Protein AF-A0A946AP86-F1 (afdb_monomer_lite)

Radius of gyration: 28.2 Å; chains: 1; bounding box: 81×86×47 Å

Foldseek 3Di:
DDDDDDDDPDPDDDPDPDDDDDPDPDPPDDPDDDDDDDPQPWKKKKKWAKPPPPDPPCLQVLLQVLLCPDPFWPHKHADPVRRMIITIGHCVRDPPVVSQVSSCVSDVRMDIGDIDMDGPDDDDDDDDDDDPDDDDDDDDD

Sequence (141 aa):
MKTFALPLLSILFVTACVQQPNPEVKEVGIPSLTTELPVSENITEASFSISGMMCKMGCAATIEKNLSKLEGVQKASVDFETARATVFFDPTILQTESLVEAVKKTGDDYKVSGMKTQATAEKSCCEKEGCKAEKCKNKKG

Structure (mmCIF, N/CA/C/O backbone):
data_AF-A0A946AP86-F1
#
_entry.id   AF-A0A946AP86-F1
#
loop_
_atom_site.group_PDB
_atom_site.id
_atom_site.type_symbol
_atom_site.label_atom_id
_atom_site.label_alt_id
_atom_site.label_comp_id
_atom_site.label_asym_id
_atom_site.label_entity_id
_atom_site.label_seq_id
_atom_site.pdbx_PDB_ins_code
_atom_site.Cartn_x
_atom_site.Cartn_y
_atom_site.Cartn_z
_atom_site.occupancy
_atom_site.B_iso_or_equiv
_atom_site.auth_seq_id
_atom_site.auth_comp_id
_atom_site.auth_asym_id
_atom_site.auth_atom_id
_atom_site.pdbx_PDB_model_num
ATOM 1 N N . MET A 1 1 ? 69.278 15.416 -26.637 1.00 40.78 1 MET A N 1
ATOM 2 C CA . MET A 1 1 ? 69.670 16.619 -25.869 1.00 40.78 1 MET A CA 1
ATOM 3 C C . MET A 1 1 ? 68.408 17.484 -25.838 1.00 40.78 1 MET A C 1
ATOM 5 O O . MET A 1 1 ? 68.017 17.949 -26.892 1.00 40.78 1 MET A O 1
ATOM 9 N N . LYS A 1 2 ? 67.501 17.285 -24.864 1.00 42.38 2 LYS A N 1
ATOM 10 C CA . LYS A 1 2 ? 67.399 18.054 -23.597 1.00 42.38 2 LYS A CA 1
ATOM 11 C C . LYS A 1 2 ? 67.316 19.555 -23.938 1.00 42.38 2 LYS A C 1
ATOM 13 O O . LYS A 1 2 ? 68.306 20.078 -24.414 1.00 42.38 2 LYS A O 1
ATOM 18 N N . THR A 1 3 ? 66.188 20.254 -23.822 1.00 42.50 3 THR A N 1
ATOM 19 C CA . THR A 1 3 ? 65.345 20.414 -22.624 1.00 42.50 3 THR A CA 1
ATOM 20 C C . THR A 1 3 ? 63.961 20.981 -22.984 1.00 42.50 3 THR A C 1
ATOM 22 O O . THR A 1 3 ? 63.868 22.054 -23.573 1.00 42.50 3 THR A O 1
ATOM 25 N N . PHE A 1 4 ? 62.894 20.291 -22.575 1.00 52.44 4 PHE A N 1
ATOM 26 C CA . PHE A 1 4 ? 61.557 20.870 -22.419 1.00 52.44 4 PHE A CA 1
ATOM 27 C C . PHE A 1 4 ? 61.530 21.652 -21.099 1.00 52.44 4 PHE A C 1
ATOM 29 O O . PHE A 1 4 ? 61.828 21.072 -20.055 1.00 52.44 4 PHE A O 1
ATOM 36 N N . ALA A 1 5 ? 61.182 22.937 -21.139 1.00 52.09 5 ALA A N 1
ATOM 37 C CA . ALA A 1 5 ? 60.982 23.764 -19.952 1.00 52.09 5 ALA A CA 1
ATOM 38 C C . ALA A 1 5 ? 59.660 24.542 -20.073 1.00 52.09 5 ALA A C 1
ATOM 40 O O . ALA A 1 5 ? 59.530 25.469 -20.868 1.00 52.09 5 ALA A O 1
ATOM 41 N N . LEU A 1 6 ? 58.685 24.090 -19.281 1.00 48.94 6 LEU A N 1
ATOM 42 C CA . LEU A 1 6 ? 57.497 24.805 -18.797 1.00 48.94 6 LEU A CA 1
ATOM 43 C C . LEU A 1 6 ? 57.932 25.996 -17.901 1.00 48.94 6 LEU A C 1
ATOM 45 O O . LEU A 1 6 ? 59.019 25.907 -17.326 1.00 48.94 6 LEU A O 1
ATOM 49 N N . PRO A 1 7 ? 57.130 27.077 -17.725 1.00 49.31 7 PRO A N 1
ATOM 50 C CA . PRO A 1 7 ? 55.777 26.968 -17.167 1.00 49.31 7 PRO A CA 1
ATOM 51 C C . PRO A 1 7 ? 54.704 27.864 -17.809 1.00 49.31 7 PRO A C 1
ATOM 53 O O . PRO A 1 7 ? 54.829 29.081 -17.913 1.00 49.31 7 PRO A O 1
ATOM 56 N N . LEU A 1 8 ? 53.584 27.226 -18.159 1.00 53.56 8 LEU A N 1
ATOM 57 C CA . LEU A 1 8 ? 52.308 27.870 -18.450 1.00 53.56 8 LEU A CA 1
ATOM 58 C C . LEU A 1 8 ? 51.690 28.376 -17.143 1.00 53.56 8 LEU A C 1
ATOM 60 O O . LEU A 1 8 ? 51.203 27.614 -16.311 1.00 53.56 8 LEU A O 1
ATOM 64 N N . LEU A 1 9 ? 51.715 29.695 -17.003 1.00 57.69 9 LEU A N 1
ATOM 65 C CA . LEU A 1 9 ? 50.866 30.470 -16.119 1.00 57.69 9 LEU A CA 1
ATOM 66 C C . LEU A 1 9 ? 49.407 30.311 -16.580 1.00 57.69 9 LEU A C 1
ATOM 68 O O . LEU A 1 9 ? 48.991 30.920 -17.561 1.00 57.69 9 LEU A O 1
ATOM 72 N N . SER A 1 10 ? 48.630 29.475 -15.899 1.00 52.81 10 SER A N 1
ATOM 73 C CA . SER A 1 10 ? 47.162 29.495 -15.943 1.00 52.81 10 SER A CA 1
ATOM 74 C C . SER A 1 10 ? 46.631 28.852 -14.670 1.00 52.81 10 SER A C 1
ATOM 76 O O . SER A 1 10 ? 46.239 27.691 -14.623 1.00 52.81 10 SER A O 1
ATOM 78 N N . ILE A 1 11 ? 46.669 29.647 -13.606 1.00 62.75 11 ILE A N 1
ATOM 79 C CA . ILE A 1 11 ? 45.856 29.436 -12.415 1.00 62.75 11 ILE A CA 1
ATOM 80 C C . ILE A 1 11 ? 44.416 29.731 -12.844 1.00 62.75 11 ILE A C 1
ATOM 82 O O . ILE A 1 11 ? 43.995 30.884 -12.879 1.00 62.75 11 ILE A O 1
ATOM 86 N N . LEU A 1 12 ? 43.670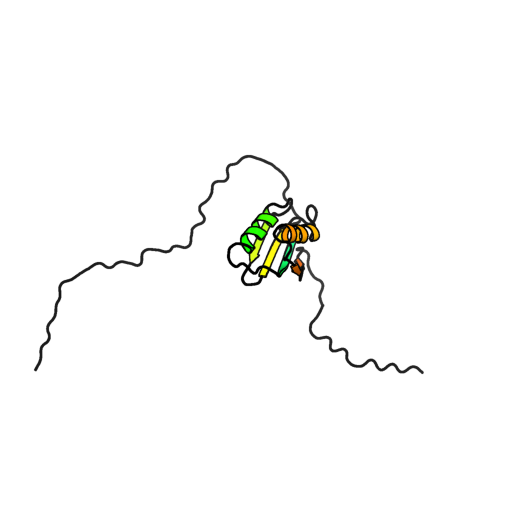 28.693 -13.214 1.00 55.94 12 LEU A N 1
ATOM 87 C CA . LEU A 1 12 ? 42.215 28.742 -13.277 1.00 55.94 12 LEU A CA 1
ATOM 88 C C . LEU A 1 12 ? 41.680 27.808 -12.200 1.00 55.94 12 LEU A C 1
ATOM 90 O O . LEU A 1 12 ? 41.638 26.595 -12.357 1.00 55.94 12 LEU A O 1
ATOM 94 N N . PHE A 1 13 ? 41.347 28.445 -11.079 1.00 51.34 13 PHE A N 1
ATOM 95 C CA . PHE A 1 13 ? 40.222 28.122 -10.215 1.00 51.34 13 PHE A CA 1
ATOM 96 C C . PHE A 1 13 ? 39.985 26.635 -9.930 1.00 51.34 13 PHE A C 1
ATOM 98 O O . PHE A 1 13 ? 39.253 25.936 -10.629 1.00 51.34 13 PHE A O 1
ATOM 105 N N . VAL A 1 14 ? 40.508 26.223 -8.774 1.00 50.81 14 VAL A N 1
ATOM 106 C CA . VAL A 1 14 ? 39.840 25.299 -7.851 1.00 50.81 14 VAL A CA 1
ATOM 107 C C . VAL A 1 14 ? 38.340 25.608 -7.809 1.00 50.81 14 VAL A C 1
ATOM 109 O O . VAL A 1 14 ? 37.878 26.467 -7.062 1.00 50.81 14 VAL A O 1
ATOM 112 N N . THR A 1 15 ? 37.565 24.893 -8.617 1.00 54.16 15 THR A N 1
ATOM 113 C CA . THR A 1 15 ? 36.148 24.677 -8.353 1.00 54.16 15 THR A CA 1
ATOM 114 C C . THR A 1 15 ? 36.092 23.498 -7.403 1.00 54.16 15 THR A C 1
ATOM 116 O O . THR A 1 15 ? 36.015 22.333 -7.781 1.00 54.16 15 THR A O 1
ATOM 119 N N . ALA A 1 16 ? 36.247 23.841 -6.125 1.00 50.56 16 ALA A N 1
ATOM 120 C CA . ALA A 1 16 ? 35.841 22.997 -5.023 1.00 50.56 16 ALA A CA 1
ATOM 121 C C . ALA A 1 16 ? 34.467 22.401 -5.344 1.00 50.56 16 ALA A C 1
ATOM 123 O O . ALA A 1 16 ? 33.572 23.117 -5.799 1.00 50.56 16 ALA A O 1
ATOM 124 N N . CYS A 1 17 ? 34.324 21.095 -5.124 1.00 44.53 17 CYS A N 1
ATOM 125 C CA . CYS A 1 17 ? 33.059 20.389 -5.219 1.00 44.53 17 CYS A CA 1
ATOM 126 C C . CYS A 1 17 ? 32.037 21.068 -4.299 1.00 44.53 17 CYS A C 1
ATOM 128 O O . CYS A 1 17 ? 31.968 20.790 -3.103 1.00 44.53 17 CYS A O 1
ATOM 130 N N . VAL A 1 18 ? 31.248 21.979 -4.861 1.00 52.50 18 VAL A N 1
ATOM 131 C CA . VAL A 1 18 ? 30.046 22.498 -4.227 1.00 52.50 18 VAL A CA 1
ATOM 132 C C . VAL A 1 18 ? 29.012 21.378 -4.298 1.00 52.50 18 VAL A C 1
ATOM 134 O O . VAL A 1 18 ? 28.395 21.124 -5.324 1.00 52.50 18 VAL A O 1
ATOM 137 N N . GLN A 1 19 ? 28.867 20.714 -3.154 1.00 62.09 19 GLN A N 1
ATOM 138 C CA . GLN A 1 19 ? 27.585 20.644 -2.461 1.00 62.09 19 GLN A CA 1
ATOM 139 C C . GLN A 1 19 ? 26.478 19.840 -3.164 1.00 62.09 19 GLN A C 1
ATOM 141 O O . GLN A 1 19 ? 25.658 20.360 -3.919 1.00 62.09 19 GLN A O 1
ATOM 146 N N . GLN A 1 20 ? 26.333 18.589 -2.734 1.00 41.06 20 GLN A N 1
ATOM 147 C CA . GLN A 1 20 ? 25.004 18.023 -2.500 1.00 41.06 20 GLN A CA 1
ATOM 148 C C . GLN A 1 20 ? 24.960 17.551 -1.037 1.00 41.06 20 GLN A C 1
ATOM 150 O O . GLN A 1 20 ? 25.390 16.442 -0.726 1.00 41.06 20 GLN A O 1
ATOM 155 N N . PRO A 1 21 ? 24.534 18.431 -0.113 1.00 52.38 21 PRO A N 1
ATOM 156 C CA . PRO A 1 21 ? 24.134 18.034 1.216 1.00 52.38 21 PRO A CA 1
ATOM 157 C C . PRO A 1 21 ? 22.842 17.231 1.070 1.00 52.38 21 PRO A C 1
ATOM 159 O O . PRO A 1 21 ? 21.961 17.572 0.279 1.00 52.38 21 PRO A O 1
ATOM 162 N N . ASN A 1 22 ? 22.765 16.157 1.847 1.00 59.56 22 ASN A N 1
ATOM 163 C CA . ASN A 1 22 ? 21.535 15.480 2.221 1.00 59.56 22 ASN A CA 1
ATOM 164 C C . ASN A 1 22 ? 20.388 16.504 2.366 1.00 59.56 22 ASN A C 1
ATOM 166 O O . ASN A 1 22 ? 20.610 17.518 3.034 1.00 59.56 22 ASN A O 1
ATOM 170 N N . PRO A 1 23 ? 19.205 16.303 1.755 1.00 49.81 23 PRO A N 1
ATOM 171 C CA . PRO A 1 23 ? 18.091 17.213 1.954 1.00 49.81 23 PRO A CA 1
ATOM 172 C C . PRO A 1 23 ? 17.695 17.180 3.428 1.00 49.81 23 PRO A C 1
ATOM 174 O O . PRO A 1 23 ? 17.034 16.264 3.914 1.00 49.81 23 PRO A O 1
ATOM 177 N N . GLU A 1 24 ? 18.150 18.208 4.134 1.00 44.81 24 GLU A N 1
ATOM 178 C CA . GLU A 1 24 ? 17.574 18.674 5.373 1.00 44.81 24 GLU A CA 1
ATOM 179 C C . GLU A 1 24 ? 16.080 18.863 5.117 1.00 44.81 24 GLU A C 1
ATOM 181 O O . GLU A 1 24 ? 15.651 19.659 4.275 1.00 44.81 24 GLU A O 1
ATOM 186 N N . VAL A 1 25 ? 15.312 18.014 5.794 1.00 47.84 25 VAL A N 1
ATOM 187 C CA . VAL A 1 25 ? 13.929 18.226 6.194 1.00 47.84 25 VAL A CA 1
ATOM 188 C C . VAL A 1 25 ? 13.673 19.719 6.368 1.00 47.84 25 VAL A C 1
ATOM 190 O O . VAL A 1 25 ? 14.016 20.316 7.383 1.00 47.84 25 VAL A O 1
ATOM 193 N N . LYS A 1 26 ? 13.056 20.334 5.359 1.00 41.69 26 LYS A N 1
ATOM 194 C CA . LYS A 1 26 ? 12.381 21.602 5.577 1.00 41.69 26 LYS A CA 1
ATOM 195 C C . LYS A 1 26 ? 11.218 21.286 6.491 1.00 41.69 26 LYS A C 1
ATOM 197 O O . LYS A 1 26 ? 10.269 20.622 6.075 1.00 41.69 26 LYS A O 1
ATOM 202 N N . GLU A 1 27 ? 11.343 21.744 7.730 1.00 54.84 27 GLU A N 1
ATOM 203 C CA . GLU A 1 27 ? 10.220 22.045 8.599 1.00 54.84 27 GLU A CA 1
ATOM 204 C C . GLU A 1 27 ? 9.165 22.788 7.778 1.00 54.84 27 GLU A C 1
ATOM 206 O O . GLU A 1 27 ? 9.247 23.993 7.535 1.00 54.84 27 GLU A O 1
ATOM 211 N N . VAL A 1 28 ? 8.169 22.050 7.298 1.00 40.28 28 VAL A N 1
ATOM 212 C CA . VAL A 1 28 ? 6.906 22.657 6.921 1.00 40.28 28 VAL A CA 1
ATOM 213 C C . VAL A 1 28 ? 6.200 22.846 8.244 1.00 40.28 28 VAL A C 1
ATOM 215 O O . VAL A 1 28 ? 5.730 21.885 8.853 1.00 40.28 28 VAL A O 1
ATOM 218 N N . GLY A 1 29 ? 6.260 24.093 8.713 1.00 39.28 29 GLY A N 1
ATOM 219 C CA . GLY A 1 29 ? 5.642 24.543 9.943 1.00 39.28 29 GLY A CA 1
ATOM 220 C C . GLY A 1 29 ? 4.252 23.951 10.084 1.00 39.28 29 GLY A C 1
ATOM 221 O O . GLY A 1 29 ? 3.470 23.934 9.139 1.00 39.28 29 GLY A O 1
ATOM 222 N N . ILE A 1 30 ? 3.995 23.445 11.279 1.00 43.69 30 ILE A N 1
ATOM 223 C CA . ILE A 1 30 ? 2.701 22.984 11.744 1.00 43.69 30 ILE A CA 1
ATOM 224 C C . ILE A 1 30 ? 1.827 24.245 11.863 1.00 43.69 30 ILE A C 1
ATOM 226 O O . ILE A 1 30 ? 2.035 25.012 12.809 1.00 43.69 30 ILE A O 1
ATOM 230 N N . PRO A 1 31 ? 0.863 24.534 10.959 1.00 45.38 31 PRO A N 1
ATOM 231 C CA . PRO A 1 31 ? -0.254 25.368 11.350 1.00 45.38 31 PRO A CA 1
ATOM 232 C C . PRO A 1 31 ? -1.019 24.581 12.411 1.00 45.38 31 PRO A C 1
ATOM 234 O O . PRO A 1 31 ? -1.777 23.657 12.128 1.00 45.38 31 PRO A O 1
ATOM 237 N N . SER A 1 32 ? -0.743 24.944 13.659 1.00 56.25 32 SER A N 1
ATOM 238 C CA . SER A 1 32 ? -1.615 24.701 14.792 1.00 56.25 32 SER A CA 1
ATOM 239 C C . SER A 1 32 ? -3.028 25.135 14.409 1.00 56.25 32 SER A C 1
ATOM 241 O O . SER A 1 32 ? -3.278 26.322 14.218 1.00 56.25 32 SER A O 1
ATOM 243 N N . LEU A 1 33 ? -3.923 24.166 14.241 1.00 43.00 33 LEU A N 1
ATOM 244 C CA . LEU A 1 33 ? -5.368 24.338 14.344 1.00 43.00 33 LEU A CA 1
ATOM 245 C C . LEU A 1 33 ? -5.967 22.981 14.713 1.00 43.00 33 LEU A C 1
ATOM 247 O O . LEU A 1 33 ? -6.438 22.201 13.892 1.00 43.00 33 LEU A O 1
ATOM 251 N N . THR A 1 34 ? -5.795 22.713 16.003 1.00 43.53 34 THR A N 1
ATOM 252 C CA . THR A 1 34 ? -6.630 21.936 16.914 1.00 43.53 34 THR A CA 1
ATOM 253 C C . THR A 1 34 ? -7.706 21.063 16.267 1.00 43.53 34 THR A C 1
ATOM 255 O O . THR A 1 34 ? -8.776 21.523 15.878 1.00 43.53 34 THR A O 1
ATOM 258 N N . THR A 1 35 ? -7.476 19.756 16.289 1.00 40.19 35 THR A N 1
ATOM 259 C CA . THR A 1 35 ? -8.529 18.799 16.629 1.00 40.19 35 THR A CA 1
ATOM 260 C C . THR A 1 35 ? -7.903 17.809 17.598 1.00 40.19 35 THR A C 1
ATOM 262 O O . THR A 1 35 ? -7.048 17.011 17.231 1.00 40.19 35 THR A O 1
ATOM 265 N N . GLU A 1 36 ? -8.258 17.944 18.869 1.00 63.78 36 GLU A N 1
ATOM 266 C CA . GLU A 1 36 ? -7.858 17.023 19.925 1.00 63.78 36 GLU A CA 1
ATOM 267 C C . GLU A 1 36 ? -8.662 15.729 19.778 1.00 63.78 36 GLU A C 1
ATOM 269 O O . GLU A 1 36 ? -9.803 15.709 20.215 1.00 63.78 36 GLU A O 1
ATOM 274 N N . LEU A 1 37 ? -8.118 14.675 19.156 1.00 51.44 37 LEU A N 1
ATOM 275 C CA . LEU A 1 37 ? -8.695 13.319 19.152 1.00 51.44 37 LEU A CA 1
ATOM 276 C C . LEU A 1 37 ? -7.600 12.257 18.883 1.00 51.44 37 LEU A C 1
ATOM 278 O O . LEU A 1 37 ? -6.591 12.551 18.247 1.00 51.44 37 LEU A O 1
ATOM 282 N N . PRO A 1 38 ? -7.833 11.009 19.316 1.00 49.44 38 PRO A N 1
ATOM 283 C CA . PRO A 1 38 ? -7.221 10.343 20.462 1.00 49.44 38 PRO A CA 1
ATOM 284 C C . PRO A 1 38 ? -5.776 9.869 20.218 1.00 49.44 38 PRO A C 1
ATOM 286 O O . PRO A 1 38 ? -5.386 9.493 19.114 1.00 49.44 38 PRO A O 1
ATOM 289 N N . VAL A 1 39 ? -4.992 9.793 21.294 1.00 49.75 39 VAL A N 1
ATOM 290 C CA . VAL A 1 39 ? -3.744 9.020 21.330 1.00 49.75 39 VAL A CA 1
ATOM 291 C C . VAL A 1 39 ? -4.102 7.551 21.043 1.00 49.75 39 VAL A C 1
ATOM 293 O O . VAL A 1 39 ? -4.591 6.840 21.913 1.00 49.75 39 VAL A O 1
ATOM 296 N N . SER A 1 40 ? -3.954 7.128 19.786 1.00 52.19 40 SER A N 1
ATOM 297 C CA . SER A 1 40 ? -4.285 5.783 19.301 1.00 52.19 40 SER A CA 1
ATOM 298 C C . SER A 1 40 ? -3.250 4.770 19.802 1.00 52.19 40 SER A C 1
ATOM 300 O O . SER A 1 40 ? -2.207 4.571 19.179 1.00 52.19 40 SER A O 1
ATOM 302 N N . GLU A 1 41 ? -3.541 4.114 20.924 1.00 65.31 41 GLU A N 1
ATOM 303 C CA . GLU A 1 41 ? -2.663 3.126 21.574 1.00 65.31 41 GLU A CA 1
ATOM 304 C C . GLU A 1 41 ? -2.615 1.739 20.890 1.00 65.31 41 GLU A C 1
ATOM 306 O O . GLU A 1 41 ? -1.964 0.837 21.405 1.00 65.31 41 GLU A O 1
ATOM 311 N N . ASN A 1 42 ? -3.235 1.533 19.720 1.00 74.75 42 ASN A N 1
ATOM 312 C CA . ASN A 1 42 ? -3.228 0.234 19.024 1.00 74.75 42 ASN A CA 1
ATOM 313 C C . ASN A 1 42 ? -2.873 0.349 17.533 1.00 74.75 42 ASN A C 1
ATOM 315 O O . ASN A 1 42 ? -3.643 -0.038 16.662 1.00 74.75 42 ASN A O 1
ATOM 319 N N . ILE A 1 43 ? -1.684 0.862 17.207 1.00 86.44 43 ILE A N 1
ATOM 320 C CA . ILE A 1 43 ? -1.219 0.868 15.812 1.00 86.44 43 ILE A CA 1
ATOM 321 C C . ILE A 1 43 ? -0.733 -0.528 15.420 1.00 86.44 43 ILE A C 1
ATOM 323 O O . ILE A 1 43 ? 0.136 -1.110 16.070 1.00 86.44 43 ILE A O 1
ATOM 327 N N . THR A 1 44 ? -1.265 -1.032 14.313 1.00 89.56 44 THR A N 1
ATOM 328 C CA . THR A 1 44 ? -0.883 -2.308 13.715 1.00 89.56 44 THR A CA 1
ATOM 329 C C . THR A 1 44 ? -0.248 -2.086 12.348 1.00 89.56 44 THR A C 1
ATOM 331 O O . THR A 1 44 ? -0.709 -1.267 11.552 1.00 89.56 44 THR A O 1
ATOM 334 N N . GLU A 1 45 ? 0.820 -2.827 12.061 1.00 91.50 45 GLU A N 1
ATOM 335 C CA . GLU A 1 45 ? 1.468 -2.819 10.751 1.00 91.50 45 GLU A CA 1
ATOM 336 C C . GLU A 1 45 ? 0.881 -3.939 9.882 1.00 91.50 45 GLU A C 1
ATOM 338 O O . GLU A 1 45 ? 0.997 -5.117 10.218 1.00 91.50 45 GLU A O 1
ATOM 343 N N . ALA A 1 46 ? 0.286 -3.605 8.739 1.00 92.31 46 ALA A N 1
ATOM 344 C CA . ALA A 1 46 ? 0.006 -4.566 7.676 1.00 92.31 46 ALA A CA 1
ATOM 345 C C . ALA A 1 46 ? 1.013 -4.401 6.547 1.00 92.31 46 ALA A C 1
ATOM 347 O O . ALA A 1 46 ? 1.283 -3.296 6.083 1.00 92.31 46 ALA A O 1
ATOM 348 N N . SER A 1 47 ? 1.507 -5.525 6.048 1.00 92.75 47 SER A N 1
ATOM 349 C CA . SER A 1 47 ? 2.324 -5.572 4.846 1.00 92.75 47 SER A CA 1
ATOM 350 C C . SER A 1 47 ? 1.766 -6.594 3.865 1.00 92.75 47 SER A C 1
ATOM 352 O O . SER A 1 47 ? 1.364 -7.688 4.261 1.00 92.75 47 SER A O 1
ATOM 354 N N . PHE A 1 48 ? 1.705 -6.234 2.588 1.00 93.94 48 PHE A N 1
ATOM 355 C CA . PHE A 1 48 ? 1.157 -7.089 1.537 1.00 93.94 48 PHE A CA 1
ATOM 356 C C . PHE A 1 48 ? 1.800 -6.778 0.187 1.00 93.94 48 PHE A C 1
ATOM 358 O O . PHE A 1 48 ? 2.275 -5.669 -0.054 1.00 93.94 48 PHE A O 1
ATOM 365 N N . SER A 1 49 ? 1.821 -7.763 -0.703 1.00 92.88 49 SER A N 1
ATOM 366 C CA . SER A 1 49 ? 2.325 -7.608 -2.066 1.00 92.88 49 SER A CA 1
ATOM 367 C C . SER A 1 49 ? 1.201 -7.211 -3.016 1.00 92.88 49 SER A C 1
ATOM 369 O O . SER A 1 49 ? 0.078 -7.710 -2.903 1.00 92.88 49 SER A O 1
ATOM 371 N N . ILE A 1 50 ? 1.512 -6.340 -3.975 1.00 91.50 50 ILE A N 1
ATOM 372 C CA . ILE A 1 50 ? 0.571 -5.868 -4.994 1.00 91.50 50 ILE A CA 1
ATOM 373 C C . ILE A 1 50 ? 1.066 -6.323 -6.366 1.00 91.50 50 ILE A C 1
ATOM 375 O O . ILE A 1 50 ? 2.108 -5.892 -6.853 1.00 91.50 50 ILE A O 1
ATOM 379 N N . SER A 1 51 ? 0.296 -7.191 -7.009 1.00 89.06 51 SER A N 1
ATOM 380 C CA . SER A 1 51 ? 0.497 -7.585 -8.403 1.00 89.06 51 SER A CA 1
ATOM 381 C C . SER A 1 51 ? -0.268 -6.648 -9.336 1.00 89.06 51 SER A C 1
ATOM 383 O O . SER A 1 51 ? -1.315 -6.120 -8.966 1.00 89.06 51 SER A O 1
ATOM 385 N N . GLY A 1 52 ? 0.240 -6.463 -10.556 1.00 85.50 52 GLY A N 1
ATOM 386 C CA . GLY A 1 52 ? -0.379 -5.597 -11.568 1.00 85.50 52 GLY A CA 1
ATOM 387 C C . GLY A 1 52 ? 0.158 -4.162 -11.599 1.00 85.50 52 GLY A C 1
ATOM 388 O O . GLY A 1 52 ? -0.243 -3.388 -12.461 1.00 85.50 52 GLY A O 1
ATOM 389 N N . MET A 1 53 ? 1.113 -3.798 -10.730 1.00 82.75 53 MET A N 1
ATOM 390 C CA . MET A 1 53 ? 1.831 -2.516 -10.801 1.00 82.75 53 MET A CA 1
ATOM 391 C C . MET A 1 53 ? 2.807 -2.506 -11.991 1.00 82.75 53 MET A C 1
ATOM 393 O O . MET A 1 53 ? 4.017 -2.600 -11.824 1.00 82.75 53 MET A O 1
ATOM 397 N N . MET A 1 54 ? 2.284 -2.447 -13.218 1.00 70.19 54 MET A N 1
ATOM 398 C CA . MET A 1 54 ? 3.106 -2.487 -14.435 1.00 70.19 54 MET A CA 1
ATOM 399 C C . MET A 1 54 ? 3.660 -1.110 -14.816 1.00 70.19 54 MET A C 1
ATOM 401 O O . MET A 1 54 ? 4.676 -1.023 -15.503 1.00 70.19 54 MET A O 1
ATOM 405 N N . CYS A 1 55 ? 3.028 -0.021 -14.362 1.00 73.38 55 CYS A N 1
ATOM 406 C CA . CYS A 1 55 ? 3.502 1.321 -14.671 1.00 73.38 55 CYS A CA 1
ATOM 407 C C . CYS A 1 55 ? 4.473 1.811 -13.594 1.00 73.38 55 CYS A C 1
ATOM 409 O O . CYS A 1 55 ? 4.090 2.111 -12.462 1.00 73.38 55 CYS A O 1
ATOM 411 N N . LYS A 1 56 ? 5.747 1.941 -13.977 1.00 65.06 56 LYS A N 1
ATOM 412 C CA . LYS A 1 56 ? 6.800 2.510 -13.122 1.00 65.06 56 LYS A CA 1
ATOM 413 C C . LYS A 1 56 ? 6.548 3.984 -12.784 1.00 65.06 56 LYS A C 1
ATOM 415 O O . LYS A 1 56 ? 7.018 4.481 -11.766 1.00 65.06 56 LYS A O 1
ATOM 420 N N . MET A 1 57 ? 5.768 4.680 -13.610 1.00 74.00 57 MET A N 1
ATOM 421 C CA . MET A 1 57 ? 5.473 6.100 -13.448 1.00 74.00 57 MET A CA 1
ATOM 422 C C . MET A 1 57 ? 4.184 6.288 -12.638 1.00 74.00 57 MET A C 1
ATOM 424 O O . MET A 1 57 ? 3.100 6.439 -13.189 1.00 74.00 57 MET A O 1
ATOM 428 N N . GLY A 1 58 ? 4.301 6.280 -11.308 1.00 79.00 58 GLY A N 1
ATOM 429 C CA . GLY A 1 58 ? 3.281 6.852 -10.418 1.00 79.00 58 GLY A CA 1
ATOM 430 C C . GLY A 1 58 ? 2.181 5.922 -9.892 1.00 79.00 58 GLY A C 1
ATOM 431 O O . GLY A 1 58 ? 1.395 6.373 -9.057 1.00 79.00 58 GLY A O 1
ATOM 432 N N . CYS A 1 59 ? 2.131 4.638 -10.274 1.00 85.06 59 CYS A N 1
ATOM 433 C CA . CYS A 1 59 ? 1.181 3.683 -9.675 1.00 85.06 59 CYS A CA 1
ATOM 434 C C . CYS A 1 59 ? 1.396 3.539 -8.163 1.00 85.06 59 CYS A C 1
ATOM 436 O O . CYS A 1 59 ? 0.451 3.703 -7.396 1.00 85.06 59 CYS A O 1
ATOM 438 N N . ALA A 1 60 ? 2.643 3.326 -7.730 1.00 86.94 60 ALA A N 1
ATOM 439 C CA . ALA A 1 60 ? 2.979 3.184 -6.312 1.00 86.94 60 ALA A CA 1
ATOM 440 C C . ALA A 1 60 ? 2.569 4.423 -5.495 1.00 86.94 60 ALA A C 1
ATOM 442 O O . ALA A 1 60 ? 1.862 4.302 -4.499 1.00 86.94 60 ALA A O 1
ATOM 443 N N . ALA A 1 61 ? 2.908 5.623 -5.982 1.00 88.75 61 ALA A N 1
ATOM 444 C CA . ALA A 1 61 ? 2.549 6.882 -5.327 1.00 88.75 61 ALA A CA 1
ATOM 445 C C . ALA A 1 61 ? 1.028 7.118 -5.272 1.00 88.75 61 ALA A C 1
ATOM 447 O O . ALA A 1 61 ? 0.514 7.686 -4.309 1.00 88.75 61 ALA A O 1
ATOM 448 N N . THR A 1 62 ? 0.287 6.689 -6.297 1.00 89.81 62 THR A N 1
ATOM 449 C CA . THR A 1 62 ? -1.179 6.814 -6.319 1.00 89.81 62 THR A CA 1
ATOM 450 C C . THR A 1 62 ? -1.826 5.871 -5.309 1.00 89.81 62 THR A C 1
ATOM 452 O O . THR A 1 62 ? -2.745 6.280 -4.598 1.00 89.81 62 THR A O 1
ATOM 455 N N . ILE A 1 63 ? -1.331 4.637 -5.203 1.00 90.50 63 ILE A N 1
ATOM 456 C CA . ILE A 1 63 ? -1.799 3.662 -4.211 1.00 90.50 63 ILE A CA 1
ATOM 457 C C . ILE A 1 63 ? -1.487 4.164 -2.795 1.00 90.50 63 ILE A C 1
ATOM 459 O O . ILE A 1 63 ? -2.381 4.206 -1.954 1.00 90.50 63 ILE A O 1
ATOM 463 N N . GLU A 1 64 ? -0.262 4.631 -2.546 1.00 91.75 64 GLU A N 1
ATOM 464 C CA . GLU A 1 64 ? 0.153 5.194 -1.254 1.00 91.75 64 GLU A CA 1
ATOM 465 C C . GLU A 1 64 ? -0.730 6.374 -0.826 1.00 91.75 64 GLU A C 1
ATOM 467 O O . GLU A 1 64 ? -1.189 6.436 0.319 1.00 91.75 64 GLU A O 1
ATOM 472 N N . LYS A 1 65 ? -1.036 7.282 -1.763 1.00 90.44 65 LYS A N 1
ATOM 473 C CA . LYS A 1 65 ? -1.948 8.405 -1.517 1.00 90.44 65 LYS A CA 1
ATOM 474 C C . LYS A 1 65 ? -3.377 7.960 -1.232 1.00 90.44 65 LYS A C 1
ATOM 476 O O . LYS A 1 65 ? -4.039 8.609 -0.432 1.00 90.44 65 LYS A O 1
ATOM 481 N N . ASN A 1 66 ? -3.879 6.916 -1.891 1.00 91.00 66 ASN A N 1
ATOM 482 C CA . ASN A 1 66 ? -5.224 6.404 -1.615 1.00 91.00 66 ASN A CA 1
ATOM 483 C C . ASN A 1 66 ? -5.297 5.735 -0.241 1.00 91.00 66 ASN A C 1
ATOM 485 O O . ASN A 1 66 ? -6.242 5.986 0.497 1.00 91.00 66 ASN A O 1
ATOM 489 N N . LEU A 1 67 ? -4.278 4.957 0.130 1.00 91.62 67 LEU A N 1
ATOM 490 C CA . LEU A 1 67 ? -4.198 4.322 1.446 1.00 91.62 67 LEU A CA 1
ATOM 491 C C . LEU A 1 67 ? -4.079 5.363 2.565 1.00 91.62 67 LEU A C 1
ATOM 493 O O . LEU A 1 67 ? -4.806 5.282 3.544 1.00 91.62 67 LEU A O 1
ATOM 497 N N . SER A 1 68 ? -3.244 6.389 2.386 1.00 91.06 68 SER A N 1
ATOM 498 C CA . SER A 1 68 ? -3.076 7.475 3.368 1.00 91.06 68 SER A CA 1
ATOM 499 C C . SER A 1 68 ? -4.327 8.341 3.574 1.00 91.06 68 SER A C 1
ATOM 501 O O . SER A 1 68 ? -4.377 9.111 4.524 1.00 91.06 68 SER A O 1
ATOM 503 N N . LYS A 1 69 ? -5.323 8.264 2.681 1.00 90.19 69 LYS A N 1
ATOM 504 C CA . LYS A 1 69 ? -6.597 8.993 2.809 1.00 90.19 69 LYS A CA 1
ATOM 505 C C . LYS A 1 69 ? -7.655 8.229 3.603 1.00 90.19 69 LYS A C 1
ATOM 507 O O . LYS A 1 69 ? -8.711 8.794 3.870 1.00 90.19 69 LYS A O 1
ATOM 512 N N . LEU A 1 70 ? -7.422 6.954 3.902 1.00 89.50 70 LEU A N 1
ATOM 513 C CA . LEU A 1 70 ? -8.374 6.148 4.654 1.00 89.50 70 LEU A CA 1
ATOM 514 C C . LEU A 1 70 ? -8.388 6.582 6.120 1.00 89.50 70 LEU A C 1
ATOM 516 O O . LEU A 1 70 ? -7.342 6.829 6.721 1.00 89.50 70 LEU A O 1
ATOM 520 N N . GLU A 1 71 ? -9.581 6.629 6.702 1.00 89.06 71 GLU A N 1
ATOM 521 C CA . GLU A 1 71 ? -9.745 6.879 8.130 1.00 89.06 71 GLU A CA 1
ATOM 522 C C . GLU A 1 71 ? -9.106 5.739 8.937 1.00 89.06 71 GLU A C 1
ATOM 524 O O . GLU A 1 71 ? -9.293 4.561 8.632 1.00 89.06 71 GLU A O 1
ATOM 529 N N . GLY A 1 72 ? -8.309 6.095 9.947 1.00 88.44 72 GLY A N 1
ATOM 530 C CA . GLY A 1 72 ? -7.555 5.134 10.757 1.00 88.44 72 GLY A CA 1
ATOM 531 C C . GLY A 1 72 ? -6.168 4.774 10.214 1.00 88.44 72 GLY A C 1
ATOM 532 O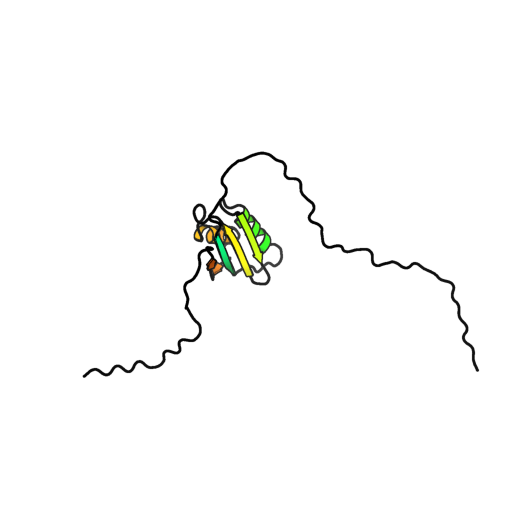 O . GLY A 1 72 ? -5.458 4.017 10.873 1.00 88.44 72 GLY A O 1
ATOM 533 N N . VAL A 1 73 ? -5.735 5.312 9.065 1.00 90.69 73 VAL A N 1
ATOM 534 C CA . VAL A 1 73 ? -4.345 5.166 8.594 1.00 90.69 73 VAL A CA 1
ATOM 535 C C . VAL A 1 73 ? -3.467 6.264 9.185 1.00 90.69 73 VAL A C 1
ATOM 537 O O . VAL A 1 73 ? -3.678 7.448 8.948 1.00 90.69 73 VAL A O 1
ATOM 540 N N . GLN A 1 74 ? -2.435 5.851 9.918 1.00 89.88 74 GLN A N 1
ATOM 541 C CA . GLN A 1 74 ? -1.413 6.744 10.472 1.00 89.88 74 GLN A CA 1
ATOM 542 C C . GLN A 1 74 ? -0.281 6.985 9.470 1.00 89.88 74 GLN A C 1
ATOM 544 O O . GLN A 1 74 ? 0.264 8.083 9.377 1.00 89.88 74 GLN A O 1
ATOM 549 N N . LYS A 1 75 ? 0.110 5.942 8.726 1.00 89.81 75 LYS A N 1
ATOM 550 C CA . LYS A 1 75 ? 1.196 6.015 7.741 1.00 89.81 75 LYS A CA 1
ATOM 551 C C . LYS A 1 75 ? 1.048 4.916 6.695 1.00 89.81 75 LYS A C 1
ATOM 553 O O . LYS A 1 75 ? 0.834 3.766 7.052 1.00 89.81 75 LYS A O 1
ATOM 558 N N . ALA A 1 76 ? 1.239 5.234 5.419 1.00 92.88 76 ALA A N 1
ATOM 559 C CA . ALA A 1 76 ? 1.337 4.243 4.349 1.00 92.88 76 ALA A CA 1
ATOM 560 C C . ALA A 1 76 ? 2.616 4.468 3.540 1.00 92.88 76 ALA A C 1
ATOM 562 O O . ALA A 1 76 ? 3.040 5.606 3.348 1.00 92.88 76 ALA A O 1
ATOM 563 N N . SER A 1 77 ? 3.234 3.381 3.089 1.00 92.38 77 SER A N 1
ATOM 564 C CA . SER A 1 77 ? 4.389 3.412 2.200 1.00 92.38 77 SER A CA 1
ATOM 565 C C . SER A 1 77 ? 4.311 2.270 1.196 1.00 92.38 77 SER A C 1
ATOM 567 O O . SER A 1 77 ? 3.979 1.140 1.565 1.00 92.38 77 SER A O 1
ATOM 569 N N . VAL A 1 78 ? 4.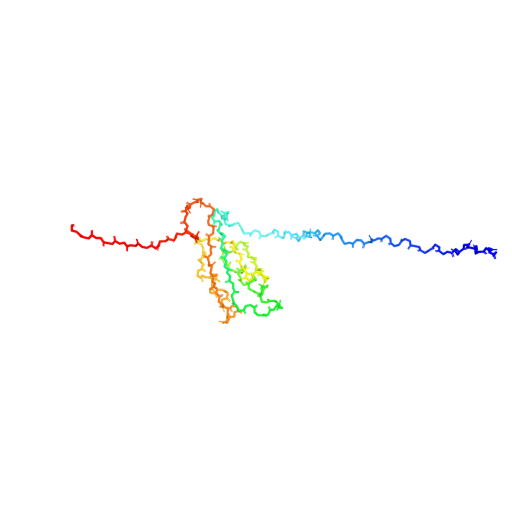590 2.555 -0.075 1.00 91.50 78 VAL A N 1
ATOM 570 C CA . VAL A 1 78 ? 4.568 1.547 -1.143 1.00 91.50 78 VAL A CA 1
ATOM 571 C C . VAL A 1 78 ? 5.911 1.504 -1.852 1.00 91.50 78 VAL A C 1
ATOM 573 O O . VAL A 1 78 ? 6.364 2.494 -2.421 1.00 91.50 78 VAL A O 1
ATOM 576 N N . ASP A 1 79 ? 6.511 0.321 -1.873 1.00 90.00 79 ASP A N 1
ATOM 577 C CA . ASP A 1 79 ? 7.772 0.056 -2.540 1.00 90.00 79 ASP A CA 1
ATOM 578 C C . ASP A 1 79 ? 7.526 -0.623 -3.895 1.00 90.00 79 ASP A C 1
ATOM 580 O O . ASP A 1 79 ? 6.981 -1.729 -3.985 1.00 90.00 79 ASP A O 1
ATOM 584 N N . PHE A 1 80 ? 7.901 0.065 -4.975 1.00 87.00 80 PHE A N 1
ATOM 585 C CA . PHE A 1 80 ? 7.721 -0.445 -6.335 1.00 87.00 80 PHE A CA 1
ATOM 586 C C . PHE A 1 80 ? 8.734 -1.543 -6.683 1.00 87.00 80 PHE A C 1
ATOM 588 O O . PHE A 1 80 ? 8.400 -2.450 -7.441 1.00 87.00 80 PHE A O 1
ATOM 595 N N . GLU A 1 81 ? 9.956 -1.483 -6.143 1.00 86.81 81 GLU A N 1
ATOM 596 C CA . GLU A 1 81 ? 11.026 -2.434 -6.475 1.00 86.81 81 GLU A CA 1
ATOM 597 C C . GLU A 1 81 ? 10.710 -3.840 -5.960 1.00 86.81 81 GLU A C 1
ATOM 599 O O . GLU A 1 81 ? 10.887 -4.827 -6.672 1.00 86.81 81 GLU A O 1
ATOM 604 N N . THR A 1 82 ? 10.181 -3.919 -4.742 1.00 88.06 82 THR A N 1
ATOM 605 C CA . THR A 1 82 ? 9.760 -5.162 -4.082 1.00 88.06 82 THR A CA 1
ATOM 606 C C . THR A 1 82 ? 8.277 -5.477 -4.275 1.00 88.06 82 THR A C 1
ATOM 608 O O . THR A 1 82 ? 7.799 -6.509 -3.799 1.00 88.06 82 THR A O 1
ATOM 611 N N . ALA A 1 83 ? 7.542 -4.603 -4.969 1.00 89.00 83 ALA A N 1
ATOM 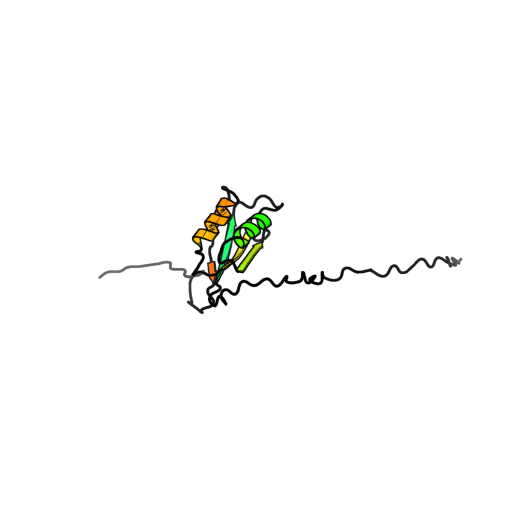612 C CA . ALA A 1 83 ? 6.097 -4.678 -5.160 1.00 89.00 83 ALA A CA 1
ATOM 613 C C . ALA A 1 83 ? 5.317 -4.882 -3.845 1.00 89.00 83 ALA A C 1
ATOM 615 O O . ALA A 1 83 ? 4.332 -5.630 -3.793 1.00 89.00 83 ALA A O 1
ATOM 616 N N . ARG A 1 84 ? 5.772 -4.236 -2.766 1.00 91.00 84 ARG A N 1
ATOM 617 C CA . ARG A 1 84 ? 5.256 -4.421 -1.406 1.00 91.00 84 ARG A CA 1
ATOM 618 C C . ARG A 1 84 ? 4.738 -3.108 -0.839 1.00 91.00 84 ARG A C 1
ATOM 620 O O . ARG A 1 84 ? 5.398 -2.080 -0.912 1.00 91.00 84 ARG A O 1
ATOM 627 N N . ALA A 1 85 ? 3.559 -3.159 -0.236 1.00 92.75 85 ALA A N 1
ATOM 628 C CA . ALA A 1 85 ? 2.978 -2.062 0.517 1.00 92.75 85 ALA A CA 1
ATOM 629 C C . ALA A 1 85 ? 3.050 -2.358 2.015 1.00 92.75 85 ALA A C 1
ATOM 631 O O . ALA A 1 85 ? 2.808 -3.492 2.436 1.00 92.75 85 ALA A O 1
ATOM 632 N N . THR A 1 86 ? 3.353 -1.327 2.797 1.00 93.25 86 THR A N 1
ATOM 633 C CA . THR A 1 86 ? 3.378 -1.347 4.260 1.00 93.25 86 THR A CA 1
ATOM 634 C C . THR A 1 86 ? 2.504 -0.212 4.778 1.00 93.25 86 THR A C 1
ATOM 636 O O . THR A 1 86 ? 2.699 0.950 4.418 1.00 93.25 86 THR A O 1
ATOM 639 N N . VAL A 1 87 ? 1.529 -0.540 5.618 1.00 93.38 87 VAL A N 1
ATOM 640 C CA . VAL A 1 87 ? 0.532 0.397 6.139 1.00 93.38 87 VAL A CA 1
ATOM 641 C C . VAL A 1 87 ? 0.434 0.244 7.649 1.00 93.38 87 VAL A C 1
ATOM 643 O O . VAL A 1 87 ? 0.263 -0.859 8.158 1.00 93.38 87 VAL A O 1
ATOM 646 N N . PHE A 1 88 ? 0.515 1.363 8.353 1.00 91.50 88 PHE A N 1
ATOM 647 C CA . PHE A 1 88 ? 0.281 1.494 9.782 1.00 91.50 88 PHE A CA 1
ATOM 648 C C . PHE A 1 88 ? -1.124 2.048 9.978 1.00 91.50 88 PHE A C 1
ATOM 650 O O . PHE A 1 88 ? -1.407 3.185 9.583 1.00 91.50 88 PHE A O 1
ATOM 657 N N . PHE A 1 89 ? -1.998 1.238 10.558 1.00 91.56 89 PHE A N 1
ATOM 658 C CA . PHE A 1 89 ? -3.406 1.566 10.743 1.00 9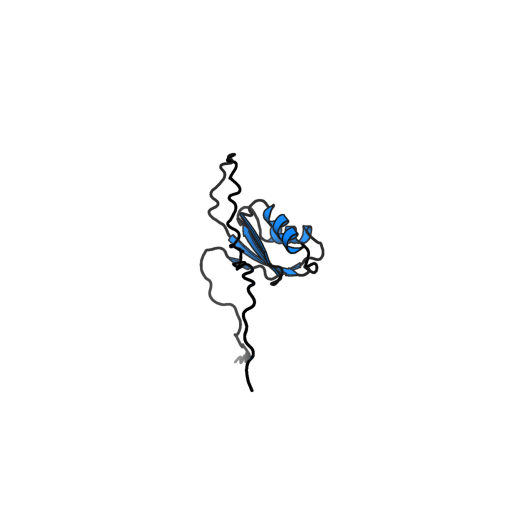1.56 89 PHE A CA 1
ATOM 659 C C . PHE A 1 89 ? -3.902 1.102 12.110 1.00 91.56 89 PHE A C 1
ATOM 661 O O . PHE A 1 89 ? -3.286 0.251 12.755 1.00 91.56 89 PHE A O 1
ATOM 668 N N . ASP A 1 90 ? -5.015 1.677 12.544 1.00 91.31 90 ASP A N 1
ATOM 669 C CA . ASP A 1 90 ?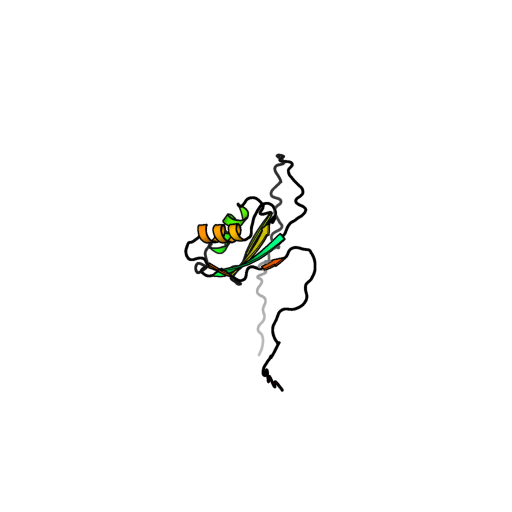 -5.745 1.229 13.722 1.00 91.31 90 ASP A CA 1
ATOM 670 C C . ASP A 1 90 ? -6.715 0.092 13.331 1.00 91.31 90 ASP A C 1
ATOM 672 O O . ASP A 1 90 ? -7.672 0.341 12.587 1.00 91.31 90 ASP A O 1
ATOM 676 N N . PRO A 1 91 ? -6.512 -1.151 13.816 1.00 88.62 91 PRO A N 1
ATOM 677 C CA . PRO A 1 91 ? -7.372 -2.288 13.507 1.00 88.62 91 PRO A CA 1
ATOM 678 C C . PRO A 1 91 ? -8.762 -2.195 14.156 1.00 88.62 91 PRO A C 1
ATOM 680 O O . PRO A 1 91 ? -9.627 -3.016 13.851 1.00 88.62 91 PRO A O 1
ATOM 683 N N . THR A 1 92 ? -8.998 -1.239 15.061 1.00 87.19 92 THR A N 1
ATOM 684 C CA . THR A 1 92 ? -10.325 -0.979 15.640 1.00 87.19 92 THR A CA 1
ATOM 685 C C . THR A 1 92 ? -11.200 -0.131 14.716 1.00 87.19 92 THR A C 1
ATOM 687 O O . THR A 1 92 ? -12.423 -0.267 14.742 1.00 87.19 92 THR A O 1
ATOM 690 N N . ILE A 1 93 ? -10.580 0.691 13.861 1.00 86.94 93 ILE A N 1
ATOM 691 C CA . ILE A 1 93 ? -11.255 1.610 12.933 1.00 86.94 93 ILE A CA 1
ATOM 692 C C . ILE A 1 93 ? -11.269 1.037 11.512 1.00 86.94 93 ILE A C 1
ATOM 694 O O . ILE A 1 93 ? -12.276 1.126 10.810 1.00 86.94 93 ILE A O 1
ATOM 698 N N . LEU A 1 94 ? -10.163 0.428 11.082 1.00 89.44 94 LEU A N 1
ATOM 699 C CA . LEU A 1 94 ? -9.962 -0.025 9.712 1.00 89.44 94 LEU A CA 1
ATOM 700 C C . LEU A 1 94 ? -9.592 -1.508 9.683 1.00 89.44 94 LEU A C 1
ATOM 702 O O . LEU A 1 94 ? -8.697 -1.948 10.394 1.00 89.44 94 LEU A O 1
ATOM 706 N N . GLN A 1 95 ? -10.261 -2.283 8.829 1.00 89.62 95 GLN A N 1
ATOM 707 C CA . GLN A 1 95 ? -9.940 -3.695 8.617 1.00 89.62 95 GLN A CA 1
ATOM 708 C C . GLN A 1 95 ? -9.007 -3.884 7.422 1.00 89.62 95 GLN A C 1
ATOM 710 O O . GLN A 1 95 ? -8.939 -3.067 6.499 1.00 89.62 95 GLN A O 1
ATOM 715 N N . THR A 1 96 ? -8.315 -5.018 7.404 1.00 89.19 96 THR A N 1
ATOM 716 C CA . THR A 1 96 ? -7.440 -5.415 6.300 1.00 89.19 96 THR A CA 1
ATOM 717 C C . THR A 1 96 ? -8.185 -5.546 4.967 1.00 89.19 96 THR A C 1
ATOM 719 O O . THR A 1 96 ? -7.628 -5.207 3.923 1.00 89.19 96 THR A O 1
ATOM 722 N N . GLU A 1 97 ? -9.454 -5.954 4.967 1.00 90.31 97 GLU A N 1
ATOM 723 C CA . GLU A 1 97 ? -10.285 -6.000 3.753 1.00 90.31 97 GLU A CA 1
ATOM 724 C C . GLU A 1 97 ? -10.451 -4.618 3.106 1.00 90.31 97 GLU A C 1
ATOM 726 O O . GLU A 1 97 ? -10.306 -4.486 1.889 1.00 90.31 97 GLU A O 1
ATOM 731 N N . SER A 1 98 ? -10.640 -3.570 3.914 1.00 90.50 98 SER A N 1
ATOM 732 C CA . SER A 1 98 ? -10.758 -2.188 3.437 1.00 90.50 98 SER A CA 1
ATOM 733 C C . SER A 1 98 ? -9.481 -1.703 2.744 1.00 90.50 98 SER A C 1
ATOM 735 O O . SER A 1 98 ? -9.552 -0.966 1.759 1.00 90.50 98 SER A O 1
ATOM 737 N N . LEU A 1 99 ? -8.305 -2.154 3.203 1.00 90.75 99 LEU A N 1
ATOM 738 C CA . LEU A 1 99 ? -7.028 -1.868 2.536 1.00 90.75 99 LEU A CA 1
ATOM 739 C C . LEU A 1 99 ? -6.985 -2.503 1.139 1.00 90.75 99 LEU A C 1
ATOM 741 O O . LEU A 1 99 ? -6.575 -1.856 0.175 1.00 90.75 99 LEU A O 1
ATOM 745 N N . VAL A 1 100 ? -7.445 -3.750 1.008 1.00 91.50 100 VAL A N 1
ATOM 746 C CA . VAL A 1 100 ? -7.506 -4.451 -0.286 1.00 91.50 100 VAL A CA 1
ATOM 747 C C . VAL A 1 100 ? -8.477 -3.756 -1.238 1.00 91.50 100 VAL A C 1
ATOM 749 O O . VAL A 1 100 ? -8.165 -3.579 -2.418 1.00 91.50 100 VAL A O 1
ATOM 752 N N . GLU A 1 101 ? -9.639 -3.336 -0.742 1.00 91.19 101 GLU A N 1
ATOM 753 C CA . GLU A 1 101 ? -10.607 -2.581 -1.537 1.00 91.19 101 GLU A CA 1
ATOM 754 C C . GLU A 1 101 ? -10.056 -1.235 -2.004 1.00 91.19 101 GLU A C 1
ATOM 756 O O . GLU A 1 101 ? -10.259 -0.865 -3.159 1.00 91.19 101 GLU A O 1
ATOM 761 N N . ALA A 1 102 ? -9.332 -0.511 -1.150 1.00 90.75 102 ALA A N 1
ATOM 762 C CA . ALA A 1 102 ? -8.720 0.762 -1.521 1.00 90.75 102 ALA A CA 1
ATOM 763 C C . ALA A 1 102 ? -7.683 0.604 -2.643 1.00 90.75 102 ALA A C 1
ATOM 765 O O . ALA A 1 102 ? -7.635 1.418 -3.571 1.00 90.75 102 ALA A O 1
ATOM 766 N N . VAL A 1 103 ? -6.896 -0.477 -2.609 1.00 90.25 103 VAL A N 1
ATOM 767 C CA . VAL A 1 103 ? -5.967 -0.813 -3.698 1.00 90.25 103 VAL A CA 1
ATOM 768 C C . VAL A 1 103 ? -6.739 -1.113 -4.983 1.00 90.25 103 VAL A C 1
ATOM 770 O O . VAL A 1 103 ? -6.432 -0.523 -6.016 1.00 90.25 103 VAL A O 1
ATOM 773 N N . LYS A 1 104 ? -7.782 -1.950 -4.928 1.00 89.50 104 LYS A N 1
ATOM 774 C CA . LYS A 1 104 ? -8.616 -2.275 -6.102 1.00 89.50 104 LYS A CA 1
ATOM 775 C C . LYS A 1 104 ? -9.317 -1.053 -6.696 1.00 89.50 104 LYS A C 1
ATOM 777 O O . LYS A 1 104 ? -9.375 -0.917 -7.908 1.00 89.50 104 LYS A O 1
ATOM 782 N N . LYS A 1 105 ? -9.785 -0.118 -5.864 1.00 88.00 105 LYS A N 1
ATOM 783 C CA . LYS A 1 105 ? -10.379 1.154 -6.321 1.00 88.00 105 LYS A CA 1
ATOM 784 C C . LYS A 1 105 ? -9.389 2.039 -7.081 1.00 88.00 105 LYS A C 1
ATOM 786 O O . LYS A 1 105 ? -9.809 2.913 -7.830 1.00 88.00 105 LYS A O 1
ATOM 791 N N . THR A 1 106 ? -8.088 1.828 -6.885 1.00 86.25 106 THR A N 1
ATOM 792 C CA . THR A 1 106 ? -7.040 2.542 -7.626 1.00 86.25 106 THR A CA 1
ATOM 793 C C . THR A 1 106 ? -6.813 1.937 -9.019 1.00 86.25 106 THR A C 1
ATOM 795 O O . THR A 1 106 ? -6.308 2.625 -9.904 1.00 86.25 106 THR A O 1
ATOM 798 N N . GLY A 1 107 ? -7.173 0.668 -9.227 1.00 84.44 107 GLY A N 1
ATOM 799 C CA . GLY A 1 107 ? -7.109 -0.005 -10.523 1.00 84.44 107 GLY A CA 1
ATOM 800 C C . GLY A 1 107 ? -7.640 -1.437 -10.454 1.00 84.44 107 GLY A C 1
ATOM 801 O O . GLY A 1 107 ? -7.215 -2.226 -9.607 1.00 84.44 107 GLY A O 1
ATOM 802 N N . ASP A 1 108 ? -8.547 -1.773 -11.371 1.00 80.38 108 ASP A N 1
ATOM 803 C CA . ASP A 1 108 ? -9.239 -3.067 -11.427 1.00 80.38 108 ASP A CA 1
ATOM 804 C C . ASP A 1 108 ? -8.296 -4.265 -11.639 1.00 80.38 108 ASP A C 1
ATOM 806 O O . ASP A 1 108 ? -8.578 -5.379 -11.189 1.00 80.38 108 ASP A O 1
ATOM 810 N N . ASP A 1 109 ? -7.142 -4.038 -12.270 1.00 84.94 109 ASP A N 1
ATOM 811 C CA . ASP A 1 109 ? -6.136 -5.068 -12.546 1.00 84.94 109 ASP A CA 1
ATOM 812 C C . ASP A 1 109 ? -5.233 -5.393 -11.340 1.00 84.94 109 ASP A C 1
ATOM 814 O O . ASP A 1 109 ? -4.444 -6.346 -11.387 1.00 84.94 109 ASP A O 1
ATOM 818 N N . TYR A 1 110 ? -5.322 -4.631 -10.243 1.00 89.44 110 TYR A N 1
ATOM 819 C CA . TYR A 1 110 ? -4.471 -4.851 -9.077 1.00 89.44 110 TYR A CA 1
ATOM 820 C C . TYR A 1 110 ? -4.945 -6.034 -8.228 1.00 89.44 110 TYR A C 1
ATOM 822 O O . TYR A 1 110 ? -6.113 -6.159 -7.849 1.00 89.44 110 TYR A O 1
ATOM 830 N N . LYS A 1 111 ? -3.999 -6.902 -7.859 1.00 90.00 111 LYS A N 1
ATOM 831 C CA . LYS A 1 111 ? -4.245 -8.057 -6.984 1.00 90.00 111 LYS A CA 1
ATOM 832 C C . LYS A 1 111 ? -3.362 -7.984 -5.750 1.00 90.00 111 LYS A C 1
ATOM 834 O O . LYS A 1 111 ? -2.146 -7.882 -5.861 1.00 90.00 111 LYS A O 1
ATOM 839 N N . VAL A 1 112 ? -3.976 -8.086 -4.575 1.00 92.81 112 VAL A N 1
ATOM 840 C CA . VAL A 1 112 ? -3.262 -8.147 -3.295 1.00 92.81 112 VAL A CA 1
ATOM 841 C C . VAL A 1 112 ? -2.981 -9.605 -2.928 1.00 92.81 112 VAL A C 1
ATOM 843 O O . VAL A 1 112 ? -3.827 -10.478 -3.131 1.00 92.81 112 VAL A O 1
ATOM 846 N N . SER A 1 113 ? -1.787 -9.898 -2.417 1.00 92.12 113 SER A N 1
ATOM 847 C CA . SER A 1 113 ? -1.382 -11.235 -1.962 1.00 92.12 113 SER A CA 1
ATOM 848 C C . SER A 1 113 ? -0.395 -11.153 -0.797 1.00 92.12 113 SER A C 1
ATOM 850 O O . SER A 1 113 ? 0.280 -10.142 -0.620 1.00 92.12 113 SER A O 1
ATOM 852 N N . GLY A 1 114 ? -0.305 -12.219 0.005 1.00 88.94 114 GLY A N 1
ATOM 853 C CA . GLY A 1 114 ? 0.675 -12.308 1.096 1.00 88.94 114 GLY A CA 1
ATOM 854 C C . GLY A 1 114 ? 0.432 -11.313 2.233 1.00 88.94 114 GLY A C 1
ATOM 855 O O . GLY A 1 114 ? 1.372 -10.681 2.703 1.00 88.94 114 GLY A O 1
ATOM 856 N N . MET A 1 115 ? -0.825 -11.143 2.648 1.00 89.12 115 MET A N 1
ATOM 857 C CA . MET A 1 115 ? -1.174 -10.205 3.710 1.00 89.12 115 MET A CA 1
ATOM 858 C C . MET A 1 115 ? -0.633 -10.680 5.061 1.00 89.12 115 MET A C 1
ATOM 860 O O . MET A 1 115 ? -1.034 -11.727 5.568 1.00 89.12 115 MET A O 1
ATOM 864 N N . LYS A 1 116 ? 0.292 -9.907 5.631 1.00 89.50 116 LYS A N 1
ATOM 865 C CA . LYS A 1 116 ? 0.896 -10.151 6.939 1.00 89.50 116 LYS A CA 1
ATOM 866 C C . LYS A 1 116 ? 0.620 -8.964 7.846 1.00 89.50 116 LYS A C 1
ATOM 868 O O . LYS A 1 116 ? 1.056 -7.853 7.554 1.00 89.50 116 LYS A O 1
ATOM 873 N N . THR A 1 117 ? -0.039 -9.229 8.963 1.00 87.69 117 THR A N 1
ATOM 874 C CA . THR A 1 117 ? -0.337 -8.238 9.994 1.00 87.69 117 THR A CA 1
ATOM 875 C C . THR A 1 117 ? 0.574 -8.490 11.190 1.00 87.69 117 THR A C 1
ATOM 877 O O . THR A 1 117 ? 0.608 -9.597 11.724 1.00 87.69 117 THR A O 1
ATOM 880 N N . GLN A 1 118 ? 1.353 -7.489 11.580 1.00 76.75 118 GLN A N 1
ATOM 881 C CA . GLN A 1 118 ? 2.204 -7.502 12.762 1.00 76.75 118 GLN A CA 1
ATOM 882 C C . GLN A 1 118 ? 1.549 -6.578 13.792 1.00 76.75 118 GLN A C 1
ATOM 884 O O . GLN A 1 118 ? 1.762 -5.368 13.786 1.00 76.75 118 GLN A O 1
ATOM 889 N N . ALA A 1 119 ? 0.696 -7.147 14.645 1.00 64.06 119 ALA A N 1
ATOM 890 C CA . ALA A 1 119 ? 0.340 -6.493 15.896 1.00 64.06 119 ALA A CA 1
ATOM 891 C C . ALA A 1 119 ? 1.543 -6.653 16.830 1.00 64.06 119 ALA A C 1
ATOM 893 O O . ALA A 1 119 ? 2.070 -7.761 16.962 1.00 64.06 119 ALA A O 1
ATOM 894 N N . THR A 1 120 ? 2.005 -5.567 17.447 1.00 47.97 120 THR A N 1
ATOM 895 C CA . THR A 1 120 ? 3.075 -5.604 18.453 1.00 47.97 120 THR A CA 1
ATOM 896 C C . THR A 1 120 ? 2.542 -6.254 19.736 1.00 47.97 120 THR A C 1
ATOM 898 O O . THR A 1 120 ? 2.297 -5.599 20.738 1.00 47.97 120 THR A O 1
ATOM 901 N N . ALA A 1 121 ? 2.319 -7.564 19.684 1.00 46.09 121 ALA A N 1
ATOM 902 C CA . ALA A 1 121 ? 2.167 -8.472 20.806 1.00 46.09 121 ALA A CA 1
ATOM 903 C C . ALA A 1 121 ? 2.724 -9.832 20.355 1.00 46.09 121 ALA A C 1
ATOM 905 O O . ALA A 1 121 ? 2.462 -10.328 19.263 1.00 46.09 121 ALA A O 1
ATOM 906 N N . GLU A 1 122 ? 3.606 -10.369 21.175 1.00 48.91 122 GLU A N 1
ATOM 907 C CA . GLU A 1 122 ? 4.652 -11.311 20.818 1.00 48.91 122 GLU A CA 1
ATOM 908 C C . GLU A 1 122 ? 4.180 -12.779 20.613 1.00 48.91 122 GLU A C 1
ATOM 910 O O . GLU A 1 122 ? 3.339 -13.276 21.351 1.00 48.91 122 GLU A O 1
ATOM 915 N N . LYS A 1 123 ? 4.841 -13.471 19.661 1.00 50.81 123 LYS A N 1
ATOM 916 C CA . LYS A 1 123 ? 5.047 -14.934 19.481 1.00 50.81 123 LYS A CA 1
ATOM 917 C C . LYS A 1 123 ? 3.842 -15.870 19.270 1.00 50.81 123 LYS A C 1
ATOM 919 O O . LYS A 1 123 ? 3.087 -16.189 20.177 1.00 50.81 123 LYS A O 1
ATOM 924 N N . SER A 1 124 ? 3.906 -16.590 18.148 1.00 43.12 124 SER A N 1
ATOM 925 C CA . SER A 1 124 ? 3.798 -18.052 18.198 1.00 43.12 124 SER A CA 1
ATOM 926 C C . SER A 1 124 ? 4.836 -18.674 17.268 1.00 43.12 124 SER A C 1
ATOM 928 O O . SER A 1 124 ? 4.922 -18.338 16.087 1.00 43.12 124 SER A O 1
ATOM 930 N N . CYS A 1 125 ? 5.678 -19.530 17.841 1.00 43.78 125 CYS A N 1
ATOM 931 C CA . CYS A 1 125 ? 6.635 -20.348 17.117 1.00 43.78 125 CYS A CA 1
ATOM 932 C C . CYS A 1 125 ? 5.923 -21.292 16.134 1.00 43.78 125 CYS A C 1
ATOM 934 O O . CYS A 1 125 ? 4.866 -21.832 16.443 1.00 43.78 125 CYS A O 1
ATOM 936 N N . CYS A 1 126 ? 6.619 -21.560 15.026 1.00 44.72 126 CYS A N 1
ATOM 937 C CA . CYS A 1 126 ? 6.379 -22.594 14.012 1.00 44.72 126 CYS A CA 1
ATOM 938 C C . CYS A 1 126 ? 5.228 -22.385 13.020 1.00 44.72 126 CYS A C 1
ATOM 940 O O . CYS A 1 126 ? 4.076 -22.650 13.333 1.00 44.72 126 CYS A O 1
ATOM 942 N N . GLU A 1 127 ? 5.602 -22.047 11.774 1.00 45.81 127 GLU A N 1
ATOM 943 C CA . GLU A 1 127 ? 5.179 -22.732 10.535 1.00 45.81 127 GLU A CA 1
ATOM 944 C C . GLU A 1 127 ? 5.822 -22.014 9.314 1.00 45.81 127 GLU A C 1
ATOM 946 O O . GLU A 1 127 ? 5.641 -20.811 9.186 1.00 45.81 127 GLU A O 1
ATOM 951 N N . LYS A 1 128 ? 6.544 -22.559 8.325 1.00 44.06 128 LYS A N 1
ATOM 952 C CA . LYS A 1 128 ? 7.152 -23.855 7.982 1.00 44.06 128 LYS A CA 1
ATOM 953 C C . LYS A 1 128 ? 8.064 -23.584 6.762 1.00 44.06 128 LYS A C 1
ATOM 955 O O . LYS A 1 128 ? 7.574 -23.066 5.769 1.00 44.06 128 LYS A O 1
ATOM 960 N N . GLU A 1 129 ? 9.310 -24.052 6.782 1.00 41.94 129 GLU A N 1
ATOM 961 C CA . GLU A 1 129 ? 9.898 -24.813 5.667 1.00 41.94 129 GLU A CA 1
ATOM 962 C C . GLU A 1 129 ? 10.754 -25.924 6.291 1.00 41.94 129 GLU A C 1
ATOM 964 O O . GLU A 1 129 ? 11.694 -25.646 7.031 1.00 41.94 129 GLU A O 1
ATOM 969 N N . GLY A 1 130 ? 10.373 -27.189 6.061 1.00 40.97 130 GLY A N 1
ATOM 970 C CA . GLY A 1 130 ? 11.180 -28.350 6.458 1.00 40.97 130 GLY A CA 1
ATOM 971 C C . GLY A 1 130 ? 10.538 -29.415 7.358 1.00 40.97 130 GLY A C 1
ATOM 972 O O . GLY A 1 130 ? 11.262 -30.062 8.105 1.00 40.97 130 GLY A O 1
ATOM 973 N N . CYS A 1 131 ? 9.225 -29.674 7.294 1.00 37.34 131 CYS A N 1
ATOM 974 C CA . CYS A 1 131 ? 8.683 -30.940 7.814 1.00 37.34 131 CYS A CA 1
ATOM 975 C C . CYS A 1 131 ? 8.531 -31.936 6.653 1.00 37.34 131 CYS A C 1
ATOM 977 O O . CYS A 1 131 ? 7.518 -31.949 5.956 1.00 37.34 131 CYS A O 1
ATOM 979 N N . LYS A 1 132 ? 9.564 -32.751 6.403 1.00 40.88 132 LYS A N 1
ATOM 980 C CA . LYS A 1 132 ? 9.497 -33.857 5.437 1.00 40.88 132 LYS A CA 1
ATOM 981 C C . LYS A 1 132 ? 8.790 -35.045 6.093 1.00 40.88 132 LYS A C 1
ATOM 983 O O . LYS A 1 132 ? 9.429 -35.958 6.603 1.00 40.88 132 LYS A O 1
ATOM 988 N N . ALA A 1 133 ? 7.461 -35.012 6.100 1.00 42.91 133 ALA A N 1
ATOM 989 C CA . ALA A 1 133 ? 6.643 -36.176 6.410 1.00 42.91 133 ALA A CA 1
ATOM 990 C C . ALA A 1 133 ? 6.512 -37.038 5.147 1.00 42.91 133 ALA A C 1
ATOM 992 O O . ALA A 1 133 ? 5.590 -36.861 4.356 1.00 42.91 133 ALA A O 1
ATOM 993 N N . GLU A 1 134 ? 7.433 -37.984 4.958 1.00 46.69 134 GLU A N 1
ATOM 994 C CA . GLU A 1 134 ? 7.176 -39.131 4.092 1.00 46.69 134 GLU A CA 1
ATOM 995 C C . GLU A 1 134 ? 7.139 -40.408 4.940 1.00 46.69 134 GLU A C 1
ATOM 997 O O . GLU A 1 134 ? 8.097 -40.746 5.634 1.00 46.69 134 GLU A O 1
ATOM 1002 N N . LYS A 1 135 ? 6.010 -41.117 4.806 1.00 44.62 135 LYS A N 1
ATOM 1003 C CA . LYS A 1 135 ? 5.715 -42.497 5.224 1.00 44.62 135 LYS A CA 1
ATOM 1004 C C . LYS A 1 135 ? 4.958 -42.704 6.541 1.00 44.62 135 LYS A C 1
ATOM 1006 O O . LYS A 1 135 ? 5.450 -43.266 7.513 1.00 44.62 135 LYS A O 1
ATOM 1011 N N . CYS A 1 136 ? 3.652 -42.453 6.455 1.00 44.16 136 CYS A N 1
ATOM 1012 C CA . CYS A 1 136 ? 2.649 -43.276 7.122 1.00 44.16 136 CYS A CA 1
ATOM 1013 C C . CYS A 1 136 ? 2.801 -44.750 6.687 1.00 44.16 136 CYS A C 1
ATOM 1015 O O . CYS A 1 136 ? 2.609 -45.081 5.516 1.00 44.16 136 CYS A O 1
ATOM 1017 N N . LYS A 1 137 ? 3.085 -45.656 7.625 1.00 51.97 137 LYS A N 1
ATOM 1018 C CA . LYS A 1 137 ? 2.700 -47.070 7.510 1.00 51.97 137 LYS A CA 1
ATOM 1019 C C . LYS A 1 137 ? 1.828 -47.426 8.705 1.00 51.97 137 LYS A C 1
ATOM 1021 O O . LYS A 1 137 ? 2.305 -47.713 9.793 1.00 51.97 137 LYS A O 1
ATOM 1026 N N . ASN A 1 138 ? 0.530 -47.375 8.447 1.00 51.25 138 ASN A N 1
ATOM 1027 C CA . ASN A 1 138 ? -0.510 -48.020 9.226 1.00 51.25 138 ASN A CA 1
ATOM 1028 C C . ASN A 1 138 ? -0.241 -49.538 9.254 1.00 51.25 138 ASN A C 1
ATOM 1030 O O . ASN A 1 138 ? -0.116 -50.149 8.190 1.00 51.25 138 ASN A O 1
ATOM 1034 N N . LYS A 1 139 ? -0.169 -50.149 10.439 1.00 49.44 139 LYS A N 1
ATOM 1035 C CA . LYS A 1 139 ? -0.415 -51.585 10.598 1.00 49.44 139 LYS A CA 1
ATOM 1036 C C . LYS A 1 139 ? -1.325 -51.792 11.808 1.00 49.44 139 LYS A C 1
ATOM 1038 O O . LYS A 1 139 ? -0.888 -51.725 12.949 1.00 49.44 139 LYS A O 1
ATOM 1043 N N . LYS A 1 140 ? -2.609 -51.977 11.490 1.00 48.72 140 LYS A N 1
ATOM 1044 C CA . LYS A 1 140 ? -3.637 -52.633 12.305 1.00 48.72 140 LYS A CA 1
ATOM 1045 C C . LYS A 1 140 ? -3.191 -54.047 12.698 1.00 48.72 140 LYS A C 1
ATOM 1047 O O . LYS A 1 140 ? -2.606 -54.725 11.852 1.00 48.72 140 LYS A O 1
ATOM 1052 N N . GLY A 1 141 ? -3.643 -54.499 13.870 1.00 39.66 141 GLY A N 1
ATOM 1053 C CA . GLY A 1 141 ? -3.756 -55.916 14.237 1.00 39.66 141 GLY A CA 1
ATOM 1054 C C . GLY A 1 141 ? -2.690 -56.375 15.204 1.00 39.66 141 GLY A C 1
ATOM 1055 O O . GLY A 1 141 ? -1.584 -56.686 14.715 1.00 39.66 141 GLY A O 1
#

Secondary structure (DSSP, 8-state):
-------------------------------------------EEEEEEEE----TTTHHHHHHHHHTTSTTEEEEEEETTTTEEEEEE-TTT--HHHHHHHHHHH-TT-EEEEEEEE-SS-------S------------

pLDDT: mean 70.21, std 20.57, range [37.34, 93.94]